Protein AF-A0A5S4T6W6-F1 (afdb_monomer_lite)

InterPro domains:
  IPR001585 Transaldolase/Fructose-6-phosphate aldolase [PF00923] (1-126)
  IPR001585 Transaldolase/Fructose-6-phosphate aldolase [PTHR10683] (1-105)
  IPR013785 Aldolase-type TIM barrel [G3DSA:3.20.20.70] (1-130)

pLDDT: mean 96.09, std 6.03, range [54.19, 98.88]

Sequence (133 aa):
IKKLSADNVRLNVTAVYTIEQVKEITEAVTEGVPTYVSVFAGRIADTGVDPLPLMKEAVKVTHSKDGVKLLWASCRELFNVIQADEIGADIITCPADVVKKVNTNLGRDINELSVDTVKGFAKDIQSSGLSIL

Radius of gyration: 20.77 Å; chains: 1; bounding box: 45×26×68 Å

Secondary structure (DSSP, 8-state):
-HHHHHTT--EEEEEE-SHHHHHHHHHHSPTT--EEEEE-HHHHHTTT--SHHHHHHHHHHHHTSTTEEEEE-S--SHHHHHHHHHTT-SEE---HHHHHHHHHHTT--HHHHHHHHHHHHHHHHHHHT----

Organism: Streptococcus pyogenes (NCBI:txid1314)

Foldseek 3Di:
DLVCQVVLHAEEADPAAALVVLLVVLVSHDAQRAYEDEYQQVVNVVVVDRCLVRVLSSQVNQVVGHNGFYEHENDDALVVVVSCVVSVHPYYDDDPVSVVCVVPPVPDDPVVVVVVVVVVVVVVVVVVPDDDD

Structure (mmCIF, N/CA/C/O backbone):
data_AF-A0A5S4T6W6-F1
#
_entry.id   AF-A0A5S4T6W6-F1
#
loop_
_atom_site.group_PDB
_atom_site.id
_atom_site.type_symbol
_atom_site.label_atom_id
_atom_site.label_alt_id
_atom_site.label_comp_id
_atom_site.label_asym_id
_atom_site.label_entity_id
_atom_site.label_seq_id
_atom_site.pdbx_PDB_ins_code
_atom_site.Cartn_x
_atom_site.Cartn_y
_atom_site.Cartn_z
_atom_site.occupancy
_atom_site.B_iso_or_equiv
_atom_site.auth_seq_id
_atom_site.auth_comp_id
_atom_site.auth_asym_id
_atom_site.auth_atom_id
_atom_site.pdbx_PDB_model_num
ATOM 1 N N . ILE A 1 1 ? -17.779 1.777 11.234 1.00 96.62 1 ILE A N 1
ATOM 2 C CA . ILE A 1 1 ? -16.807 0.741 11.659 1.00 96.62 1 ILE A CA 1
ATOM 3 C C . ILE A 1 1 ? -17.318 0.036 12.913 1.00 96.62 1 ILE A C 1
ATOM 5 O O . ILE A 1 1 ? -17.878 -1.035 12.742 1.00 96.62 1 ILE A O 1
ATOM 9 N N . LYS A 1 2 ? -17.294 0.669 14.102 1.00 97.88 2 LYS A N 1
ATOM 10 C CA . LYS A 1 2 ? -17.741 0.080 15.390 1.00 97.88 2 LYS A CA 1
ATOM 11 C C . LYS A 1 2 ? -19.037 -0.739 15.320 1.00 97.88 2 LYS A C 1
ATOM 13 O O . LYS A 1 2 ? -19.022 -1.912 15.652 1.00 97.88 2 LYS A O 1
ATOM 18 N N . LYS A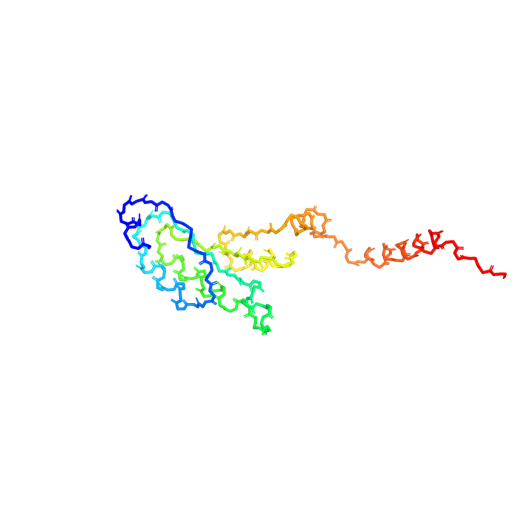 1 3 ? -20.136 -0.145 14.828 1.00 98.38 3 LYS A N 1
ATOM 19 C CA . LYS A 1 3 ? -21.440 -0.829 14.715 1.00 98.38 3 LYS A CA 1
ATOM 20 C C . LYS A 1 3 ? -21.363 -2.108 13.870 1.00 98.38 3 LYS A C 1
ATOM 22 O O . LYS A 1 3 ? -21.682 -3.176 14.359 1.00 98.38 3 LYS A O 1
ATOM 27 N N . LEU A 1 4 ? -20.876 -1.997 12.632 1.00 98.44 4 LEU A N 1
ATOM 28 C CA . LEU A 1 4 ? -20.771 -3.144 11.723 1.00 98.44 4 LEU A CA 1
ATOM 29 C C . LEU A 1 4 ? -19.824 -4.227 12.261 1.00 98.44 4 LEU A C 1
ATOM 31 O O . LEU A 1 4 ? -20.108 -5.409 12.121 1.00 98.44 4 LEU A O 1
ATOM 35 N N . SER A 1 5 ? -18.720 -3.829 12.899 1.00 97.88 5 SER A N 1
ATOM 36 C CA . SER A 1 5 ? -17.796 -4.779 13.519 1.00 97.88 5 SER A CA 1
ATOM 37 C C . SER A 1 5 ? -18.427 -5.492 14.717 1.00 97.88 5 SER A C 1
ATOM 39 O O . SER A 1 5 ? -18.240 -6.692 14.859 1.00 97.88 5 SER A O 1
ATOM 41 N N . ALA A 1 6 ? -19.195 -4.789 15.555 1.00 98.00 6 ALA A N 1
ATOM 42 C CA . ALA A 1 6 ? -19.935 -5.395 16.663 1.00 98.00 6 ALA A CA 1
ATOM 43 C C . ALA A 1 6 ? -21.017 -6.374 16.174 1.00 98.00 6 ALA A C 1
ATOM 45 O O . ALA A 1 6 ? -21.267 -7.380 16.830 1.00 98.00 6 ALA A O 1
ATOM 46 N N . ASP A 1 7 ? -21.576 -6.128 14.986 1.00 98.38 7 ASP A N 1
ATOM 47 C CA . ASP A 1 7 ? -22.494 -7.035 14.284 1.00 98.38 7 ASP A CA 1
ATOM 48 C C . ASP A 1 7 ? -21.755 -8.190 13.555 1.00 98.38 7 ASP A C 1
ATOM 50 O O . ASP A 1 7 ? -22.352 -8.911 12.756 1.00 98.38 7 ASP A O 1
ATOM 54 N N . ASN A 1 8 ? -20.451 -8.373 13.810 1.00 97.56 8 ASN A N 1
ATOM 55 C CA . ASN A 1 8 ? -19.576 -9.399 13.227 1.00 97.56 8 ASN A CA 1
ATOM 56 C C . ASN A 1 8 ? -19.491 -9.370 11.684 1.00 97.56 8 ASN A C 1
ATOM 58 O O . ASN A 1 8 ? -19.250 -10.388 11.029 1.00 97.56 8 ASN A O 1
ATOM 62 N N . VAL A 1 9 ? -19.688 -8.196 11.079 1.00 98.44 9 VAL A N 1
ATOM 63 C CA . VAL A 1 9 ? -19.556 -7.997 9.632 1.00 98.44 9 VAL A CA 1
ATOM 64 C C . VAL A 1 9 ? -18.081 -7.827 9.270 1.00 98.44 9 VAL A C 1
ATOM 66 O O . VAL A 1 9 ? -17.397 -6.978 9.837 1.00 98.44 9 VAL A O 1
ATOM 69 N N . ARG A 1 10 ? -17.598 -8.580 8.273 1.00 98.25 10 ARG A N 1
ATOM 70 C CA . ARG A 1 10 ? -16.252 -8.400 7.700 1.00 98.25 10 ARG A CA 1
ATOM 71 C C . ARG A 1 10 ? -16.124 -7.029 7.038 1.00 98.25 10 ARG A C 1
ATOM 73 O O . ARG A 1 10 ? -16.956 -6.669 6.205 1.00 98.25 10 ARG A O 1
ATOM 80 N N . LEU A 1 11 ? -15.053 -6.299 7.345 1.00 98.62 11 LEU A N 1
ATOM 81 C CA . LEU A 1 11 ? -14.855 -4.930 6.866 1.00 98.62 11 LEU A CA 1
ATOM 82 C C . LEU A 1 11 ? -13.654 -4.797 5.926 1.00 98.62 11 LEU A C 1
ATOM 84 O O . LEU A 1 11 ? -12.632 -5.464 6.067 1.00 98.62 11 LEU A O 1
ATOM 88 N N . ASN A 1 12 ? -13.768 -3.866 4.983 1.00 98.62 12 ASN A N 1
ATOM 89 C CA . ASN A 1 12 ? -12.634 -3.280 4.283 1.00 98.62 12 ASN A CA 1
ATOM 90 C C . ASN A 1 12 ? -12.757 -1.758 4.393 1.00 98.62 12 ASN A C 1
ATOM 92 O O . ASN A 1 12 ? -13.636 -1.160 3.769 1.00 98.62 12 ASN A O 1
ATOM 96 N N . VAL A 1 13 ? -11.919 -1.143 5.223 1.00 98.62 13 VAL A N 1
ATOM 97 C CA . VAL A 1 13 ? -11.910 0.306 5.428 1.00 98.62 13 VAL A CA 1
ATOM 98 C C . VAL A 1 13 ? -10.910 0.921 4.457 1.00 98.62 13 VAL A C 1
ATOM 100 O O . VAL A 1 13 ? -9.731 0.588 4.483 1.00 98.62 13 VAL A O 1
ATOM 103 N N . THR A 1 14 ? -11.396 1.788 3.570 1.00 98.25 14 THR A N 1
ATOM 104 C CA . THR A 1 14 ? -10.646 2.326 2.425 1.00 98.25 14 THR A CA 1
ATOM 105 C C . THR A 1 14 ? -10.412 3.831 2.537 1.00 98.25 14 THR A C 1
ATOM 107 O O . THR A 1 14 ? -10.900 4.461 3.471 1.00 98.25 14 THR A O 1
ATOM 110 N N . ALA A 1 15 ? -9.676 4.402 1.577 1.00 97.94 15 ALA A N 1
ATOM 111 C CA . ALA A 1 15 ? -9.285 5.812 1.545 1.00 97.94 15 ALA A CA 1
ATOM 112 C C . ALA A 1 15 ? -8.544 6.264 2.821 1.00 97.94 15 ALA A C 1
ATOM 114 O O . ALA A 1 15 ? -8.806 7.343 3.352 1.00 97.94 15 ALA A O 1
ATOM 115 N N . VAL A 1 16 ? -7.620 5.425 3.301 1.00 98.75 16 VAL A N 1
ATOM 116 C CA . VAL A 1 16 ? -6.768 5.697 4.466 1.00 98.75 16 VAL A CA 1
ATOM 117 C C . VAL A 1 16 ? -5.426 6.262 3.998 1.00 98.75 16 VAL A C 1
ATOM 119 O O . VAL A 1 16 ? -4.821 5.724 3.066 1.00 98.75 16 VAL A O 1
ATOM 122 N N . TYR A 1 17 ? -4.968 7.341 4.634 1.00 98.56 17 TYR A N 1
ATOM 123 C CA . TYR A 1 17 ? -3.775 8.097 4.233 1.00 98.56 17 TYR A CA 1
ATOM 124 C C . TYR A 1 17 ? -2.819 8.417 5.386 1.00 98.56 17 TYR A C 1
ATOM 126 O O . TYR A 1 17 ? -1.640 8.626 5.120 1.00 98.56 17 TYR A O 1
ATOM 134 N N . THR A 1 18 ? -3.291 8.475 6.637 1.00 98.62 18 THR A N 1
ATOM 135 C CA . THR A 1 18 ? -2.449 8.815 7.799 1.00 98.62 18 THR A CA 1
ATOM 136 C C . THR A 1 18 ? -2.372 7.674 8.802 1.00 98.62 18 THR A C 1
ATOM 138 O O . THR A 1 18 ? -3.245 6.804 8.851 1.00 98.62 18 THR A O 1
ATOM 141 N N . ILE A 1 19 ? -1.327 7.677 9.628 1.00 98.62 19 ILE A N 1
ATOM 142 C CA . ILE A 1 19 ? -1.166 6.658 10.664 1.00 98.62 19 ILE A CA 1
ATOM 143 C C . ILE A 1 19 ? -2.188 6.818 11.796 1.00 98.62 19 ILE A C 1
ATOM 145 O O . ILE A 1 19 ? -2.622 5.828 12.378 1.00 98.62 19 ILE A O 1
ATOM 149 N N . GLU A 1 20 ? -2.637 8.043 12.069 1.00 98.75 20 GLU A N 1
ATOM 150 C CA . GLU A 1 20 ? -3.709 8.333 13.024 1.00 98.75 20 GLU A CA 1
ATOM 151 C C . GLU A 1 20 ? -5.012 7.664 12.583 1.00 98.75 20 GLU A C 1
ATOM 153 O O . GLU A 1 20 ? -5.651 6.991 13.385 1.00 98.75 20 GLU A O 1
ATOM 158 N N . GLN A 1 21 ? -5.353 7.739 11.290 1.00 98.81 21 GLN A N 1
ATOM 159 C CA . GLN A 1 21 ? -6.513 7.027 10.754 1.00 98.81 21 GLN A CA 1
ATOM 160 C C . GLN A 1 21 ? -6.369 5.513 10.930 1.00 98.81 21 GLN A C 1
ATOM 162 O O . GLN A 1 21 ? -7.328 4.856 11.323 1.00 98.81 21 GLN A O 1
ATOM 167 N N . VAL A 1 22 ? -5.184 4.944 10.673 1.00 98.88 22 VAL A N 1
ATOM 168 C CA . VAL A 1 22 ? -4.940 3.506 10.891 1.00 98.88 22 VAL A CA 1
ATOM 169 C C . VAL A 1 22 ? -5.167 3.137 12.361 1.00 98.88 22 VAL A C 1
ATOM 171 O O . VAL A 1 22 ? -5.877 2.171 12.627 1.00 98.88 22 VAL A O 1
ATOM 174 N N . LYS A 1 23 ? -4.634 3.921 13.309 1.00 98.88 23 LYS A N 1
ATOM 175 C CA . LYS A 1 23 ? -4.825 3.716 14.757 1.00 98.88 23 LYS A CA 1
ATOM 176 C C . LYS A 1 23 ? -6.302 3.776 15.142 1.00 98.88 23 LYS A C 1
ATOM 178 O O . LYS A 1 23 ? -6.814 2.819 15.716 1.00 98.88 23 LYS A O 1
ATOM 183 N N . GLU A 1 24 ? -7.010 4.831 14.743 1.00 98.81 24 GLU A N 1
ATOM 184 C CA . GLU A 1 24 ? -8.441 5.003 15.023 1.00 98.81 24 GLU A CA 1
ATOM 185 C C . GLU A 1 24 ? -9.296 3.871 14.436 1.00 98.81 24 GLU A C 1
ATOM 187 O O . GLU A 1 24 ? -10.241 3.395 15.073 1.00 98.81 24 GLU A O 1
ATOM 192 N N . ILE A 1 25 ? -8.972 3.416 13.221 1.00 98.75 25 ILE A N 1
ATOM 193 C CA . ILE A 1 25 ? -9.666 2.305 12.565 1.00 98.75 25 ILE A CA 1
ATOM 194 C C . ILE A 1 25 ? -9.417 1.007 13.326 1.00 98.75 25 ILE A C 1
ATOM 196 O O . ILE A 1 25 ? -10.386 0.326 13.665 1.00 98.75 25 ILE A O 1
ATOM 200 N N . THR A 1 26 ? -8.156 0.674 13.616 1.00 98.62 26 THR A N 1
ATOM 201 C CA . THR A 1 26 ? -7.800 -0.526 14.377 1.00 98.62 26 THR A CA 1
ATOM 202 C C . THR A 1 26 ? -8.485 -0.510 15.739 1.00 98.62 26 THR A C 1
ATOM 204 O O . THR A 1 26 ? -9.135 -1.484 16.110 1.00 98.62 26 THR A O 1
ATOM 207 N N . GLU A 1 27 ? -8.448 0.599 16.477 1.00 98.44 27 GLU A N 1
ATOM 208 C CA . GLU A 1 27 ? -9.135 0.740 17.766 1.00 98.44 27 GLU A CA 1
ATOM 209 C C . GLU A 1 27 ? -10.655 0.546 17.654 1.00 98.44 27 GLU A C 1
ATOM 211 O O . GLU A 1 27 ? -11.262 -0.084 18.520 1.00 98.44 27 GLU A O 1
ATOM 216 N N . ALA A 1 28 ? -11.273 1.029 16.574 1.00 98.38 28 ALA A N 1
ATOM 217 C CA . ALA A 1 28 ? -12.710 0.932 16.338 1.00 98.38 28 ALA A CA 1
ATOM 218 C C . ALA A 1 28 ? -13.214 -0.470 15.945 1.00 98.38 28 ALA A C 1
ATOM 220 O O . ALA A 1 28 ? -14.431 -0.683 15.947 1.00 98.38 28 ALA A O 1
ATOM 221 N N . VAL A 1 29 ? -12.329 -1.395 15.570 1.00 98.56 29 VAL A N 1
ATOM 222 C CA . VAL A 1 29 ? -12.685 -2.779 15.221 1.00 98.56 29 VAL A CA 1
ATOM 223 C C . VAL A 1 29 ? -12.813 -3.626 16.489 1.00 98.56 29 VAL A C 1
ATOM 225 O O . VAL A 1 29 ? -11.978 -3.554 17.393 1.00 98.56 29 VAL A O 1
ATOM 228 N N . THR A 1 30 ? -13.870 -4.432 16.553 1.00 98.38 30 THR A N 1
ATOM 229 C CA . THR A 1 30 ? -14.052 -5.467 17.576 1.00 98.38 30 THR A CA 1
ATOM 230 C C . THR A 1 30 ? -13.016 -6.570 17.363 1.00 98.38 30 THR A C 1
ATOM 232 O O . THR A 1 30 ? -12.877 -7.067 16.247 1.00 98.38 30 THR A O 1
ATOM 235 N N . GLU A 1 31 ? -12.300 -6.944 18.425 1.00 97.81 31 GLU A N 1
ATOM 236 C CA . GLU A 1 31 ? -11.253 -7.977 18.404 1.00 97.81 31 GLU A CA 1
ATOM 237 C C . GLU A 1 31 ? -11.724 -9.258 17.693 1.00 97.81 31 GLU A C 1
ATOM 239 O O . GLU A 1 31 ? -12.833 -9.739 17.936 1.00 97.81 31 GLU A O 1
ATOM 244 N N . GLY A 1 32 ? -10.893 -9.803 16.804 1.00 97.69 32 GLY A N 1
ATOM 245 C CA . GLY A 1 32 ? -11.162 -11.042 16.071 1.00 97.69 32 GLY A CA 1
ATOM 246 C C . GLY A 1 32 ? -12.060 -10.895 14.838 1.00 97.69 32 GLY A C 1
ATOM 247 O O . GLY A 1 32 ? -12.158 -11.840 14.053 1.00 97.69 32 GLY A O 1
ATOM 248 N N . VAL A 1 33 ? -12.687 -9.735 14.609 1.00 98.38 33 VAL A N 1
ATOM 249 C CA . VAL A 1 33 ? -13.538 -9.516 13.429 1.00 98.38 33 VAL A CA 1
ATOM 250 C C . VAL A 1 33 ? -12.673 -9.231 12.199 1.00 98.38 33 VAL A C 1
ATOM 252 O O . VAL A 1 33 ? -11.965 -8.219 12.178 1.00 98.38 33 VAL A O 1
ATOM 255 N N . PRO A 1 34 ? -12.746 -10.055 11.133 1.00 98.56 34 PRO A N 1
ATOM 256 C CA . PRO A 1 34 ? -11.899 -9.883 9.959 1.00 98.56 34 PRO A CA 1
ATOM 257 C C . PRO A 1 34 ? -12.057 -8.496 9.328 1.00 98.56 34 PRO A C 1
ATOM 259 O O . PRO A 1 34 ? -13.125 -8.150 8.815 1.00 98.56 34 PRO A O 1
ATOM 262 N N . THR A 1 35 ? -10.982 -7.712 9.331 1.00 98.75 35 THR A N 1
ATOM 263 C CA . THR A 1 35 ? -10.973 -6.342 8.817 1.00 98.75 35 THR A CA 1
ATOM 264 C C . THR A 1 35 ? -9.692 -6.049 8.049 1.00 98.75 35 THR A C 1
ATOM 266 O O . THR A 1 35 ? -8.594 -6.298 8.535 1.00 98.75 35 THR A O 1
ATOM 269 N N . TYR A 1 36 ? -9.829 -5.464 6.861 1.00 98.81 36 TYR A N 1
ATOM 270 C CA . TYR A 1 36 ? -8.710 -4.867 6.136 1.00 98.81 36 TYR A CA 1
ATOM 271 C C . TYR A 1 36 ? -8.678 -3.357 6.333 1.00 98.81 36 TYR A C 1
ATOM 273 O O . TYR A 1 36 ? -9.706 -2.690 6.181 1.00 98.81 36 TYR A O 1
ATOM 281 N N . VAL A 1 37 ? -7.491 -2.825 6.609 1.00 98.81 37 VAL A N 1
ATOM 282 C CA . VAL A 1 37 ? -7.209 -1.388 6.578 1.00 98.81 37 VAL A CA 1
ATOM 283 C C . VAL A 1 37 ? -6.450 -1.087 5.289 1.00 98.81 37 VAL A C 1
ATOM 285 O O . VAL A 1 37 ? -5.281 -1.438 5.152 1.00 98.81 37 VAL A O 1
ATOM 288 N N . SER A 1 38 ? -7.133 -0.481 4.318 1.00 98.81 38 SER A N 1
ATOM 289 C CA . SER A 1 38 ? -6.601 -0.208 2.980 1.00 98.81 38 SER A CA 1
ATOM 290 C C . SER A 1 38 ? -5.950 1.174 2.906 1.00 98.81 38 SER A C 1
ATOM 292 O O . SER A 1 38 ? -6.638 2.180 2.700 1.00 98.81 38 SER A O 1
ATOM 294 N N . VAL A 1 39 ? -4.622 1.219 3.031 1.00 98.88 39 VAL A N 1
ATOM 295 C CA . VAL A 1 39 ? -3.828 2.459 2.975 1.00 98.88 39 VAL A CA 1
ATOM 296 C C . VAL A 1 39 ? -3.388 2.749 1.543 1.00 98.88 39 VAL A C 1
ATOM 298 O O . VAL A 1 39 ? -2.821 1.893 0.864 1.00 98.88 39 VAL A O 1
ATOM 301 N N . PHE A 1 40 ? -3.646 3.966 1.061 1.00 98.69 40 PHE A N 1
ATOM 302 C CA . PHE A 1 40 ? -3.415 4.364 -0.331 1.00 98.69 40 PHE A CA 1
ATOM 303 C C . PHE A 1 40 ? -1.972 4.849 -0.526 1.00 98.69 40 PHE A C 1
ATOM 305 O O . PHE A 1 40 ? -1.733 6.002 -0.882 1.00 98.69 40 PHE A O 1
ATOM 312 N N . ALA A 1 41 ? -1.008 3.950 -0.315 1.00 98.38 41 ALA A N 1
ATOM 313 C CA . ALA A 1 41 ? 0.426 4.245 -0.343 1.00 98.38 41 ALA A CA 1
ATOM 314 C C . ALA A 1 41 ? 0.877 4.950 -1.631 1.00 98.38 41 ALA A C 1
ATOM 316 O O . ALA A 1 41 ? 1.624 5.921 -1.570 1.00 98.38 41 ALA A O 1
ATOM 317 N N . GLY A 1 42 ? 0.371 4.533 -2.796 1.00 97.50 42 GLY A N 1
ATOM 318 C CA . GLY A 1 42 ? 0.719 5.210 -4.048 1.00 97.50 42 GLY A CA 1
ATOM 319 C C . GLY A 1 42 ? 0.185 6.637 -4.145 1.00 97.50 42 GLY A C 1
ATOM 320 O O . GLY A 1 42 ? 0.872 7.487 -4.687 1.00 97.50 42 GLY A O 1
ATOM 321 N N . ARG A 1 43 ? -0.993 6.943 -3.580 1.00 98.12 43 ARG A N 1
ATOM 322 C CA . ARG A 1 43 ? -1.477 8.335 -3.536 1.00 98.12 43 ARG A CA 1
ATOM 323 C C . ARG A 1 43 ? -0.698 9.193 -2.548 1.00 98.12 43 ARG A C 1
ATOM 325 O O . ARG A 1 43 ? -0.584 10.388 -2.773 1.00 98.12 43 ARG A O 1
ATOM 332 N N . ILE A 1 44 ? -0.176 8.602 -1.474 1.00 98.19 44 ILE A N 1
ATOM 333 C CA . ILE A 1 44 ? 0.763 9.286 -0.578 1.00 98.19 44 ILE A CA 1
ATOM 334 C C . ILE A 1 44 ? 2.041 9.614 -1.366 1.00 98.19 44 ILE A C 1
ATOM 336 O O . ILE A 1 44 ? 2.453 10.771 -1.396 1.00 98.19 44 ILE A O 1
ATOM 340 N N . ALA A 1 45 ? 2.591 8.642 -2.100 1.00 97.75 45 ALA A N 1
ATOM 341 C CA . ALA A 1 45 ? 3.757 8.845 -2.963 1.00 97.75 45 ALA A CA 1
ATOM 342 C C . ALA A 1 45 ? 3.533 9.905 -4.056 1.00 97.75 45 ALA A C 1
ATOM 344 O O . ALA A 1 45 ? 4.426 10.711 -4.306 1.00 97.75 45 ALA A O 1
ATOM 345 N N . ASP A 1 46 ? 2.333 9.980 -4.645 1.00 97.69 46 ASP A N 1
ATOM 346 C CA . ASP A 1 46 ? 1.980 11.009 -5.637 1.00 97.69 46 ASP A CA 1
ATOM 347 C C . ASP A 1 46 ? 2.104 12.448 -5.077 1.00 97.69 46 ASP A C 1
ATOM 349 O O . ASP A 1 46 ? 2.195 13.402 -5.847 1.00 97.69 46 ASP A O 1
ATOM 353 N N . THR A 1 47 ? 2.127 12.625 -3.748 1.00 98.00 47 THR A N 1
ATOM 354 C CA . THR A 1 47 ? 2.362 13.929 -3.093 1.00 98.00 47 THR A CA 1
ATOM 355 C C . THR A 1 47 ? 3.842 14.261 -2.876 1.00 98.00 47 THR A C 1
ATOM 357 O O . THR A 1 47 ? 4.161 15.342 -2.386 1.00 98.00 47 THR A O 1
ATOM 360 N N . GLY A 1 48 ? 4.753 13.349 -3.228 1.00 97.31 48 GLY A N 1
ATOM 361 C CA . GLY A 1 48 ? 6.194 13.467 -2.983 1.00 97.31 48 GLY A CA 1
ATOM 362 C C . GLY A 1 48 ? 6.648 12.979 -1.601 1.00 97.31 48 GLY A C 1
ATOM 363 O O . GLY A 1 48 ? 7.823 13.107 -1.268 1.00 97.31 48 GLY A O 1
ATOM 364 N N . VAL A 1 49 ? 5.742 12.418 -0.796 1.00 97.81 49 VAL A N 1
ATOM 365 C CA . VAL A 1 49 ? 6.050 11.825 0.513 1.00 97.81 49 VAL A CA 1
ATOM 366 C C . VAL A 1 49 ? 6.382 10.345 0.344 1.00 97.81 49 VAL A C 1
ATOM 368 O O . VAL A 1 49 ? 5.609 9.611 -0.265 1.00 97.81 49 VAL A O 1
ATOM 371 N N . ASP A 1 50 ? 7.493 9.881 0.924 1.00 97.69 50 ASP A N 1
ATOM 372 C CA . ASP A 1 50 ? 7.796 8.446 0.992 1.00 97.69 50 ASP A CA 1
ATOM 373 C C . ASP A 1 50 ? 6.743 7.724 1.862 1.00 97.69 50 ASP A C 1
ATOM 375 O O . ASP A 1 50 ? 6.642 8.015 3.059 1.00 97.69 50 ASP A O 1
ATOM 379 N N . PRO A 1 51 ? 5.948 6.788 1.306 1.00 98.00 51 PRO A N 1
ATOM 380 C CA . PRO A 1 51 ? 4.933 6.081 2.076 1.00 98.00 51 PRO A CA 1
ATOM 381 C C . PRO A 1 51 ? 5.520 5.000 2.994 1.00 98.00 51 PRO A C 1
ATOM 383 O O . PRO A 1 51 ? 4.822 4.553 3.904 1.00 98.00 51 PRO A O 1
ATOM 386 N N . LEU A 1 52 ? 6.763 4.544 2.785 1.00 98.38 52 LEU A N 1
ATOM 387 C CA . LEU A 1 52 ? 7.313 3.385 3.495 1.00 98.38 52 LEU A CA 1
ATOM 388 C C . LEU A 1 52 ? 7.360 3.540 5.022 1.00 98.38 52 LEU A C 1
ATOM 390 O O . LEU A 1 52 ? 6.972 2.585 5.699 1.00 98.38 52 LEU A O 1
ATOM 394 N N . PRO A 1 53 ? 7.799 4.674 5.607 1.00 98.56 53 PRO A N 1
ATOM 395 C CA . PRO A 1 53 ? 7.780 4.852 7.057 1.00 98.56 53 PRO A CA 1
ATOM 396 C C . PRO A 1 53 ? 6.375 4.693 7.646 1.00 98.56 53 PRO A C 1
ATOM 398 O O . PRO A 1 53 ? 6.197 3.964 8.623 1.00 98.56 53 PRO A O 1
ATOM 401 N N . LEU A 1 54 ? 5.372 5.297 7.000 1.00 98.56 54 LEU A N 1
ATOM 402 C CA . LEU A 1 54 ? 3.972 5.189 7.402 1.00 98.56 54 LEU A CA 1
ATOM 403 C C . LEU A 1 54 ? 3.464 3.755 7.262 1.00 98.56 54 LEU A C 1
ATOM 405 O O . LEU A 1 54 ? 2.844 3.238 8.185 1.00 98.56 54 LEU A O 1
ATOM 409 N N . MET A 1 55 ? 3.744 3.095 6.137 1.00 98.75 55 MET A N 1
ATOM 410 C CA . MET A 1 55 ? 3.298 1.722 5.894 1.00 98.75 55 MET A CA 1
ATOM 411 C C . MET A 1 55 ? 3.926 0.736 6.888 1.00 98.75 55 MET A C 1
ATOM 413 O O . MET A 1 55 ? 3.227 -0.138 7.395 1.00 98.75 55 MET A O 1
ATOM 417 N N . LYS A 1 56 ? 5.206 0.909 7.248 1.00 98.75 56 LYS A N 1
ATOM 418 C CA . LYS A 1 56 ? 5.879 0.112 8.291 1.00 98.75 56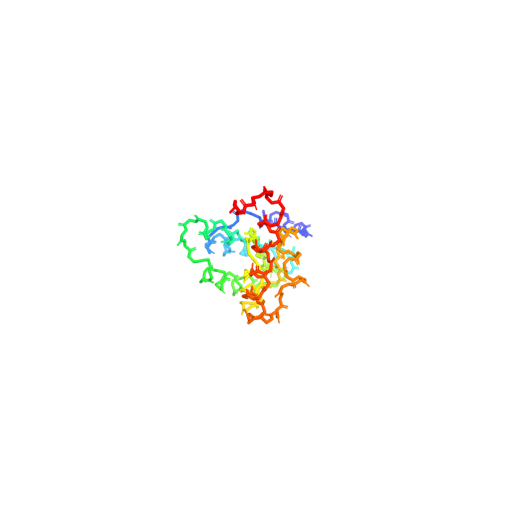 LYS A CA 1
ATOM 419 C C . LYS A 1 56 ? 5.229 0.281 9.663 1.00 98.75 56 LYS A C 1
ATOM 421 O O . LYS A 1 56 ? 5.113 -0.691 10.408 1.00 98.75 56 LYS A O 1
ATOM 426 N N . GLU A 1 57 ? 4.826 1.498 10.027 1.00 98.81 57 GLU A N 1
ATOM 427 C CA . GLU A 1 57 ? 4.082 1.721 11.271 1.00 98.81 57 GLU A CA 1
ATOM 428 C C . GLU A 1 57 ? 2.666 1.142 11.179 1.00 98.81 57 GLU A C 1
ATOM 430 O O . GLU A 1 57 ? 2.204 0.508 12.124 1.00 98.81 57 GLU A O 1
ATOM 435 N N . ALA A 1 58 ? 2.011 1.274 10.024 1.00 98.88 58 ALA A N 1
ATOM 436 C CA . ALA A 1 58 ? 0.678 0.737 9.792 1.00 98.88 58 ALA A CA 1
ATOM 437 C C . ALA A 1 58 ? 0.637 -0.787 9.964 1.00 98.88 58 ALA A C 1
ATOM 439 O O . ALA A 1 58 ? -0.278 -1.269 10.622 1.00 98.88 58 ALA A O 1
ATOM 440 N N . VAL A 1 59 ? 1.649 -1.525 9.482 1.00 98.81 59 VAL A N 1
ATOM 441 C CA . VAL A 1 59 ? 1.788 -2.976 9.729 1.00 98.81 59 VAL 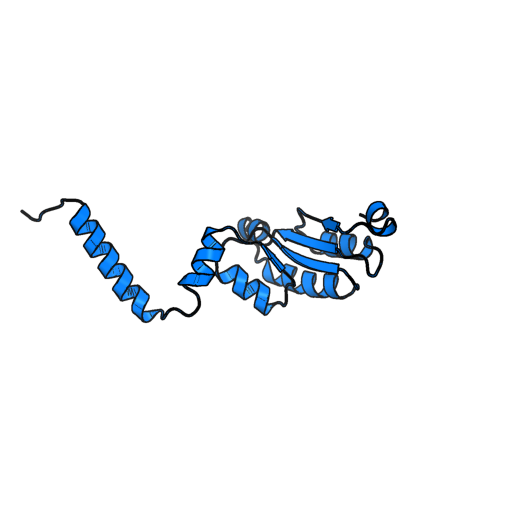A CA 1
ATOM 442 C C . VAL A 1 59 ? 1.746 -3.259 11.230 1.00 98.81 59 VAL A C 1
ATOM 444 O O . VAL A 1 59 ? 0.870 -3.989 11.693 1.00 98.81 59 VAL A O 1
ATOM 447 N N . LYS A 1 60 ? 2.618 -2.601 12.010 1.00 98.81 60 LYS A N 1
ATOM 448 C CA . LYS A 1 60 ? 2.694 -2.777 13.472 1.00 98.81 60 LYS A CA 1
ATOM 449 C C . LYS A 1 60 ? 1.363 -2.486 14.164 1.00 98.81 60 LYS A C 1
ATOM 451 O O . LYS A 1 60 ? 0.964 -3.241 15.043 1.00 98.81 60 LYS A O 1
ATOM 456 N N . VAL A 1 61 ? 0.691 -1.401 13.775 1.00 98.81 61 VAL A N 1
ATOM 457 C CA . VAL A 1 61 ? -0.601 -1.007 14.352 1.00 98.81 61 VAL A CA 1
ATOM 458 C C . VAL A 1 61 ? -1.691 -2.007 13.984 1.00 98.81 61 VAL A C 1
ATOM 460 O O . VAL A 1 61 ? -2.479 -2.385 14.837 1.00 98.81 61 VAL A O 1
ATOM 463 N N . THR A 1 62 ? -1.763 -2.464 12.734 1.00 98.75 62 THR A N 1
ATOM 464 C CA . THR A 1 62 ? -2.783 -3.445 12.337 1.00 98.75 62 THR A CA 1
ATOM 465 C C . THR A 1 62 ? -2.565 -4.802 12.997 1.00 98.75 62 THR A C 1
ATOM 467 O O . THR A 1 62 ? -3.522 -5.398 13.472 1.00 98.75 62 THR A O 1
ATOM 470 N N . HIS A 1 63 ? -1.314 -5.257 13.114 1.00 98.56 63 HIS A N 1
ATOM 471 C CA . HIS A 1 63 ? -0.974 -6.543 13.731 1.00 98.56 63 HIS A CA 1
ATOM 472 C C . HIS A 1 63 ? -1.070 -6.538 15.258 1.00 98.56 63 HIS A C 1
ATOM 474 O O . HIS A 1 63 ? -0.964 -7.596 15.870 1.00 98.56 63 HIS A O 1
ATOM 480 N N . SER A 1 64 ? -1.297 -5.384 15.894 1.00 98.50 64 SER A N 1
ATOM 481 C CA . SER A 1 64 ? -1.537 -5.318 17.339 1.00 98.50 64 SER A CA 1
ATOM 482 C C . SER A 1 64 ? -2.962 -5.715 17.741 1.00 98.50 64 SER A C 1
ATOM 484 O O . SER A 1 64 ? -3.285 -5.641 18.926 1.00 98.50 64 SER A O 1
ATOM 486 N N . LYS A 1 65 ? -3.831 -6.043 16.777 1.00 98.44 65 LYS A N 1
ATOM 487 C CA . LYS A 1 65 ? -5.217 -6.449 17.009 1.00 98.44 65 LYS A CA 1
ATOM 488 C C . LYS A 1 65 ? -5.573 -7.651 16.144 1.00 98.44 65 LYS A C 1
ATOM 490 O O . LYS A 1 65 ? -5.478 -7.597 14.915 1.00 98.44 65 LYS A O 1
ATOM 495 N N . ASP A 1 66 ? -6.060 -8.708 16.777 1.00 98.19 66 ASP A N 1
ATOM 496 C CA . ASP A 1 66 ? -6.445 -9.929 16.091 1.00 98.19 66 ASP A CA 1
ATOM 497 C C . ASP A 1 66 ? -7.584 -9.660 15.102 1.00 98.19 66 ASP A C 1
ATOM 499 O O . ASP A 1 66 ? -8.562 -8.962 15.385 1.00 98.19 66 ASP A O 1
ATOM 503 N N . GLY A 1 67 ? -7.460 -10.234 13.906 1.00 97.69 67 GLY A N 1
ATOM 504 C CA . GLY A 1 67 ? -8.431 -10.075 12.821 1.00 97.69 67 GLY A CA 1
ATOM 505 C C . GLY A 1 67 ? -8.231 -8.827 11.956 1.00 97.69 67 GLY A C 1
ATOM 506 O O . GLY A 1 67 ? -8.830 -8.758 10.880 1.00 97.69 67 GLY A O 1
ATOM 507 N N . VAL A 1 68 ? -7.367 -7.886 12.351 1.00 98.75 68 VAL A N 1
ATOM 508 C CA . VAL A 1 68 ? -7.042 -6.697 11.552 1.00 98.75 68 VAL A CA 1
ATOM 509 C C . VAL A 1 68 ? -5.789 -6.947 10.713 1.00 98.75 68 VAL A C 1
ATOM 511 O O . VAL A 1 68 ? -4.782 -7.454 11.195 1.00 98.75 68 VAL A O 1
ATOM 514 N N . LYS A 1 69 ? -5.859 -6.609 9.424 1.00 98.81 69 LYS A N 1
ATOM 515 C CA . LYS A 1 69 ? -4.780 -6.812 8.449 1.00 98.81 69 LYS A CA 1
ATOM 516 C C . LYS A 1 69 ? -4.531 -5.554 7.632 1.00 98.81 69 LYS A C 1
ATOM 518 O O . LYS A 1 69 ? -5.485 -4.860 7.258 1.00 98.81 69 LYS A O 1
ATOM 523 N N . LEU A 1 70 ? -3.272 -5.286 7.303 1.00 98.88 70 LEU A N 1
ATOM 524 C CA . LEU A 1 70 ? -2.914 -4.187 6.416 1.00 98.88 70 LEU A CA 1
ATOM 525 C C . LEU A 1 70 ? -3.117 -4.592 4.955 1.00 98.88 70 LEU A C 1
ATOM 527 O O . LEU A 1 70 ? -2.647 -5.637 4.508 1.00 98.88 70 LEU A O 1
ATOM 531 N N . LEU A 1 71 ? -3.773 -3.724 4.189 1.00 98.81 71 LEU A N 1
ATOM 532 C CA . LEU A 1 71 ? -3.879 -3.844 2.741 1.00 98.81 71 LEU A CA 1
ATOM 533 C C . LEU A 1 71 ? -3.178 -2.648 2.085 1.00 98.81 71 LEU A C 1
ATOM 535 O O . LEU A 1 71 ? -3.617 -1.503 2.200 1.00 98.81 71 LEU A O 1
ATOM 539 N N . TRP A 1 72 ? -2.090 -2.913 1.363 1.00 98.75 72 TRP A N 1
ATOM 540 C CA . TRP A 1 72 ? -1.432 -1.930 0.508 1.00 98.75 72 TRP A CA 1
ATOM 541 C C . TRP A 1 72 ? -2.302 -1.655 -0.720 1.00 98.75 72 TRP A C 1
ATOM 543 O O . TRP A 1 72 ? -2.457 -2.498 -1.610 1.00 98.75 72 TRP A O 1
ATOM 553 N N . ALA A 1 73 ? -2.880 -0.459 -0.781 1.00 98.38 73 ALA A N 1
ATOM 554 C CA . ALA A 1 73 ? -3.719 -0.012 -1.881 1.00 98.38 73 ALA A CA 1
ATOM 555 C C . ALA A 1 73 ? -3.007 1.014 -2.769 1.00 98.38 73 ALA A C 1
ATOM 557 O O . ALA A 1 73 ? -1.987 1.605 -2.412 1.00 98.38 73 ALA A O 1
ATOM 558 N N . SER A 1 74 ? -3.587 1.254 -3.948 1.00 97.44 74 SER A N 1
ATOM 559 C CA . SER A 1 74 ? -3.067 2.217 -4.923 1.00 97.44 74 SER A CA 1
ATOM 560 C C . SER A 1 74 ? -1.638 1.904 -5.400 1.00 97.44 74 SER A C 1
ATOM 562 O O . SER A 1 74 ? -0.844 2.820 -5.582 1.00 97.44 74 SER A O 1
ATOM 564 N N . CYS A 1 75 ? -1.301 0.629 -5.616 1.00 97.69 75 CYS A N 1
ATOM 565 C CA . CYS A 1 75 ? -0.016 0.226 -6.196 1.00 97.69 75 CYS A CA 1
ATOM 566 C C . CYS A 1 75 ? 0.233 0.912 -7.557 1.00 97.69 75 CYS A C 1
ATOM 568 O O . CYS A 1 75 ? -0.674 0.972 -8.395 1.00 97.69 75 CYS A O 1
ATOM 570 N N . ARG A 1 76 ? 1.444 1.447 -7.761 1.00 97.00 76 ARG A N 1
ATOM 571 C CA . ARG A 1 76 ? 1.849 2.166 -8.982 1.00 97.00 76 ARG A CA 1
ATOM 572 C C . ARG A 1 76 ? 2.827 1.360 -9.825 1.00 97.00 76 ARG A C 1
ATOM 574 O O . ARG A 1 76 ? 2.749 1.375 -11.050 1.00 97.00 76 ARG A O 1
ATOM 581 N N . GLU A 1 77 ? 3.728 0.643 -9.168 1.00 97.19 77 GLU A N 1
ATOM 582 C CA . GLU A 1 77 ? 4.867 -0.002 -9.808 1.00 97.19 77 GLU A CA 1
ATOM 583 C C . GLU A 1 77 ? 5.086 -1.411 -9.265 1.00 97.19 77 GLU A C 1
ATOM 585 O O . GLU A 1 77 ? 4.719 -1.721 -8.133 1.00 97.19 77 GLU A O 1
ATOM 590 N N . LEU A 1 78 ? 5.765 -2.252 -10.055 1.00 97.62 78 LEU A N 1
ATOM 591 C CA . LEU A 1 78 ? 6.201 -3.585 -9.619 1.00 97.62 78 LEU A CA 1
ATOM 592 C C . LEU A 1 78 ? 6.971 -3.500 -8.301 1.00 97.62 78 LEU A C 1
ATOM 594 O O . LEU A 1 78 ? 6.743 -4.308 -7.408 1.00 97.62 78 LEU A O 1
ATOM 598 N N . PHE A 1 79 ? 7.837 -2.497 -8.152 1.00 97.56 79 PHE A N 1
ATOM 599 C CA . PHE A 1 79 ? 8.660 -2.363 -6.957 1.00 97.56 79 PHE A CA 1
ATOM 600 C C . PHE A 1 79 ? 7.838 -2.129 -5.678 1.00 97.56 79 PHE A C 1
ATOM 602 O O . PHE A 1 79 ? 8.271 -2.532 -4.603 1.00 97.56 79 PHE A O 1
ATOM 609 N N . ASN A 1 80 ? 6.609 -1.599 -5.772 1.00 98.00 80 ASN A N 1
ATOM 610 C CA . ASN A 1 80 ? 5.725 -1.502 -4.606 1.00 98.00 80 ASN A CA 1
ATOM 611 C C . ASN A 1 80 ? 5.293 -2.878 -4.075 1.00 98.00 80 ASN A C 1
ATOM 613 O O . ASN A 1 80 ? 4.979 -2.996 -2.896 1.00 98.00 80 ASN A O 1
ATOM 617 N N . VAL A 1 81 ? 5.271 -3.914 -4.920 1.00 98.19 81 VAL A N 1
ATOM 618 C CA . VAL A 1 81 ? 5.002 -5.297 -4.491 1.00 98.19 81 VAL A CA 1
ATOM 619 C C . VAL A 1 81 ? 6.136 -5.807 -3.610 1.00 98.19 81 VAL A C 1
ATOM 621 O O . VAL A 1 81 ? 5.872 -6.387 -2.565 1.00 98.19 81 VAL A O 1
ATOM 624 N N . ILE A 1 82 ? 7.383 -5.522 -3.994 1.00 98.00 82 ILE A N 1
ATOM 625 C CA . ILE A 1 82 ? 8.573 -5.874 -3.208 1.00 98.00 82 ILE A CA 1
ATOM 626 C C . ILE A 1 82 ? 8.570 -5.117 -1.883 1.00 98.00 82 ILE A C 1
ATOM 628 O O . ILE A 1 82 ? 8.698 -5.717 -0.827 1.00 98.00 82 ILE A O 1
ATOM 632 N N . GLN A 1 83 ? 8.312 -3.811 -1.928 1.00 98.38 83 GLN A N 1
ATOM 633 C CA . GLN A 1 83 ? 8.183 -2.979 -0.734 1.00 98.38 83 GLN A CA 1
ATOM 634 C C . GLN A 1 83 ? 7.098 -3.475 0.227 1.00 98.38 83 GLN A C 1
ATOM 636 O O . GLN A 1 83 ? 7.306 -3.458 1.435 1.00 98.38 83 GLN A O 1
ATOM 641 N N . ALA A 1 84 ? 5.939 -3.896 -0.287 1.00 98.44 84 ALA A N 1
ATOM 642 C CA . ALA A 1 84 ? 4.862 -4.439 0.534 1.00 98.44 84 ALA A CA 1
ATOM 643 C C . ALA A 1 84 ? 5.261 -5.763 1.206 1.00 98.44 84 ALA A C 1
ATOM 645 O O . ALA A 1 84 ? 4.965 -5.946 2.386 1.00 98.44 84 ALA A O 1
ATOM 646 N N . ASP A 1 85 ? 5.958 -6.643 0.482 1.00 98.12 85 ASP A N 1
ATOM 647 C CA . ASP A 1 85 ? 6.496 -7.903 1.009 1.00 98.12 85 ASP A CA 1
ATOM 648 C C . ASP A 1 85 ? 7.561 -7.658 2.093 1.00 98.12 85 ASP A C 1
ATOM 650 O O . ASP A 1 85 ? 7.444 -8.163 3.207 1.00 98.12 85 ASP A O 1
ATOM 654 N N . GLU A 1 86 ? 8.532 -6.778 1.827 1.00 98.31 86 GLU A N 1
ATOM 655 C CA . GLU A 1 86 ? 9.630 -6.438 2.746 1.00 98.31 86 GLU A CA 1
ATOM 656 C C . GLU A 1 86 ? 9.154 -5.898 4.100 1.00 98.31 86 GLU A C 1
ATOM 658 O O . GLU A 1 86 ? 9.812 -6.102 5.123 1.00 98.31 86 GLU A O 1
ATOM 663 N N . ILE A 1 87 ? 8.032 -5.174 4.121 1.00 98.44 87 ILE A N 1
ATOM 664 C CA . ILE A 1 87 ? 7.468 -4.631 5.362 1.00 98.44 87 ILE A CA 1
ATOM 665 C C . ILE A 1 87 ? 6.482 -5.584 6.041 1.00 98.44 87 ILE A C 1
ATOM 667 O O . ILE A 1 87 ? 6.043 -5.280 7.148 1.00 98.44 87 ILE A O 1
ATOM 671 N N . GLY A 1 88 ? 6.122 -6.698 5.401 1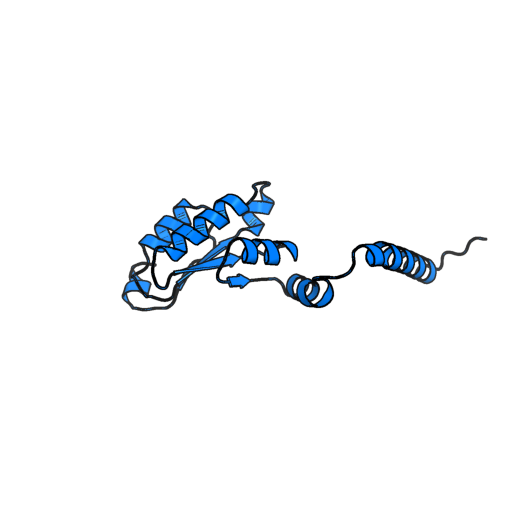.00 98.44 88 GLY A N 1
ATOM 672 C CA . GLY A 1 88 ? 5.144 -7.654 5.916 1.00 98.44 88 GLY A CA 1
ATOM 673 C C . GLY A 1 88 ? 3.690 -7.184 5.809 1.00 98.44 88 GLY A C 1
ATOM 674 O O . GLY A 1 88 ? 2.889 -7.479 6.694 1.00 98.44 88 GLY A O 1
ATOM 675 N N . ALA A 1 89 ? 3.329 -6.437 4.759 1.00 98.62 89 ALA A N 1
ATOM 676 C CA . ALA A 1 89 ? 1.926 -6.130 4.489 1.00 98.62 89 ALA A CA 1
ATOM 677 C C . ALA A 1 89 ? 1.155 -7.419 4.150 1.00 98.62 89 ALA A C 1
ATOM 679 O O . ALA A 1 89 ? 1.610 -8.223 3.340 1.00 98.62 89 ALA A O 1
ATOM 680 N N . ASP A 1 90 ? -0.035 -7.613 4.727 1.00 98.69 90 ASP A N 1
ATOM 681 C CA . ASP A 1 90 ? -0.784 -8.865 4.551 1.00 98.69 90 ASP A CA 1
ATOM 682 C C . ASP A 1 90 ? -1.303 -9.065 3.122 1.00 98.69 90 ASP A C 1
ATOM 684 O O . ASP A 1 90 ? -1.457 -10.195 2.654 1.00 98.69 90 ASP A O 1
ATOM 688 N N . ILE A 1 91 ? -1.670 -7.965 2.458 1.00 98.25 91 ILE A N 1
ATOM 689 C CA . ILE A 1 91 ? -2.238 -7.953 1.109 1.00 98.25 91 ILE A CA 1
ATOM 690 C C . ILE A 1 91 ? -1.726 -6.722 0.364 1.00 98.25 91 ILE A C 1
ATOM 692 O O . ILE A 1 91 ? -1.687 -5.627 0.919 1.00 98.25 91 ILE A O 1
ATOM 696 N N . ILE A 1 92 ? -1.444 -6.867 -0.931 1.00 98.44 92 ILE A N 1
ATOM 697 C CA . ILE A 1 92 ? -1.329 -5.747 -1.868 1.00 98.44 92 ILE A CA 1
ATOM 698 C C . ILE A 1 92 ? -2.324 -5.921 -3.016 1.00 98.44 92 ILE A C 1
ATOM 700 O O . ILE A 1 92 ? -2.434 -6.996 -3.602 1.00 98.44 92 ILE A O 1
ATOM 704 N N . THR A 1 93 ? -3.054 -4.857 -3.357 1.00 98.12 93 THR A N 1
ATOM 705 C CA . THR A 1 93 ? -3.897 -4.826 -4.561 1.00 98.12 93 THR A CA 1
ATOM 706 C C . THR A 1 93 ? -3.208 -4.041 -5.670 1.00 98.12 93 THR A C 1
ATOM 708 O O . THR A 1 93 ? -2.803 -2.891 -5.482 1.00 98.12 93 THR A O 1
ATOM 711 N N . CYS A 1 94 ? -3.100 -4.656 -6.846 1.00 98.06 94 CYS A N 1
ATOM 712 C CA . CYS A 1 94 ? -2.347 -4.126 -7.977 1.00 98.06 94 CYS A CA 1
ATOM 713 C C . CYS A 1 94 ? -3.225 -3.984 -9.228 1.00 98.06 94 CYS A C 1
ATOM 715 O O . CYS A 1 94 ? -4.053 -4.859 -9.490 1.00 98.06 94 CYS A O 1
ATOM 717 N N . PRO A 1 95 ? -3.027 -2.932 -10.041 1.00 97.69 95 PRO A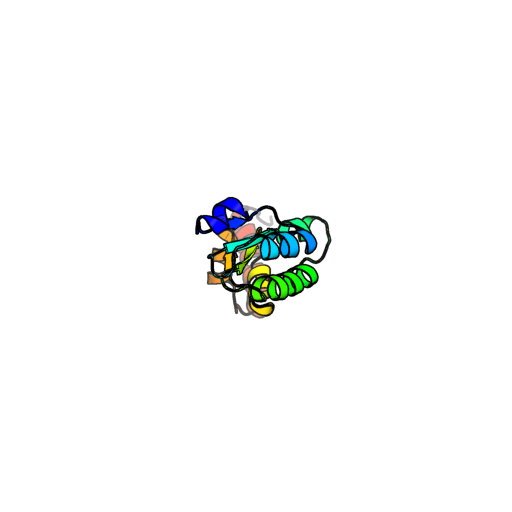 N 1
ATOM 718 C CA . PRO A 1 95 ? -3.530 -2.898 -11.410 1.00 97.69 95 PRO A CA 1
ATOM 719 C C . PRO A 1 95 ? -2.999 -4.075 -12.245 1.00 97.69 95 PRO A C 1
ATOM 721 O O . PRO A 1 95 ? -1.910 -4.597 -11.995 1.00 97.69 95 PRO A O 1
ATOM 724 N N . ALA A 1 96 ? -3.751 -4.481 -13.270 1.00 97.94 96 ALA A N 1
ATOM 725 C CA . ALA A 1 96 ? -3.413 -5.647 -14.090 1.00 97.94 96 ALA A CA 1
ATOM 726 C C . ALA A 1 96 ? -2.051 -5.525 -14.801 1.00 97.94 96 ALA A C 1
ATOM 728 O O . ALA A 1 96 ? -1.362 -6.529 -14.984 1.00 97.94 96 ALA A O 1
ATOM 729 N N . ASP A 1 97 ? -1.634 -4.313 -15.183 1.00 97.56 97 ASP A N 1
ATOM 730 C CA . ASP A 1 97 ? -0.331 -4.089 -15.814 1.00 97.56 97 ASP A CA 1
ATOM 731 C C . ASP A 1 97 ? 0.827 -4.319 -14.831 1.00 97.56 97 ASP A C 1
ATOM 733 O O . ASP A 1 97 ? 1.845 -4.891 -15.219 1.00 97.56 97 ASP A O 1
ATOM 737 N N . VAL A 1 98 ? 0.662 -3.945 -13.557 1.00 98.00 98 VAL A N 1
ATOM 738 C CA . VAL A 1 98 ? 1.642 -4.230 -12.503 1.00 98.00 98 VAL A CA 1
ATOM 739 C C . VAL A 1 98 ? 1.741 -5.733 -12.268 1.00 98.00 98 VAL A C 1
ATOM 741 O O . VAL A 1 98 ? 2.846 -6.267 -12.275 1.00 98.00 98 VAL A O 1
ATOM 744 N N . VAL A 1 99 ? 0.610 -6.439 -12.158 1.00 97.88 99 VAL A N 1
ATOM 745 C CA . VAL A 1 99 ? 0.600 -7.909 -12.012 1.00 97.88 99 VAL A CA 1
ATOM 746 C C . VAL A 1 99 ? 1.296 -8.583 -13.197 1.00 97.88 99 VAL A C 1
ATOM 748 O O . VAL A 1 99 ? 2.113 -9.484 -13.013 1.00 97.88 99 VAL A O 1
ATOM 751 N N . LYS A 1 100 ? 1.039 -8.112 -14.424 1.00 97.81 100 LYS A N 1
ATOM 752 C CA . LYS A 1 100 ? 1.734 -8.608 -15.616 1.00 97.81 100 LYS A CA 1
ATOM 753 C C . LYS A 1 100 ? 3.244 -8.392 -15.510 1.00 97.81 100 LYS A C 1
ATOM 755 O O . LYS A 1 100 ? 3.989 -9.333 -15.758 1.00 97.81 100 LYS A O 1
ATOM 760 N N . LYS A 1 101 ? 3.691 -7.192 -15.116 1.00 96.69 101 LYS A N 1
ATOM 761 C CA . LYS A 1 101 ? 5.118 -6.892 -14.919 1.00 96.69 101 LYS A CA 1
ATOM 762 C C . LYS A 1 101 ? 5.733 -7.810 -13.862 1.00 96.69 101 LYS A C 1
ATOM 764 O O . LYS A 1 101 ? 6.830 -8.297 -14.093 1.00 96.69 101 LYS A O 1
ATOM 769 N N . VAL A 1 102 ? 5.055 -8.074 -12.740 1.00 96.56 102 VAL A N 1
ATOM 770 C CA . VAL A 1 102 ? 5.542 -9.016 -11.711 1.00 96.56 102 VAL A CA 1
ATOM 771 C C . VAL A 1 102 ? 5.785 -10.393 -12.330 1.00 96.56 102 VAL A C 1
ATOM 773 O O . VAL A 1 102 ? 6.874 -10.937 -12.193 1.00 96.56 102 VAL A O 1
ATOM 776 N N . ASN A 1 103 ? 4.821 -10.910 -13.093 1.00 95.62 103 ASN A N 1
ATOM 777 C CA . ASN A 1 103 ? 4.918 -12.242 -13.695 1.00 95.62 103 ASN A CA 1
ATOM 778 C C . ASN A 1 103 ? 5.980 -12.359 -14.801 1.00 95.62 103 ASN A C 1
ATOM 780 O O . ASN A 1 103 ? 6.422 -13.468 -15.086 1.00 95.62 103 ASN A O 1
ATOM 784 N N . THR A 1 104 ? 6.356 -11.257 -15.460 1.00 93.88 104 THR A N 1
ATOM 785 C CA . THR A 1 104 ? 7.278 -11.298 -16.611 1.00 93.88 104 THR A CA 1
ATOM 786 C C . THR A 1 104 ? 8.656 -10.705 -16.346 1.00 93.88 104 THR A C 1
ATOM 788 O O . THR A 1 104 ? 9.598 -11.058 -17.048 1.00 93.88 104 THR A O 1
ATOM 791 N N . ASN A 1 105 ? 8.783 -9.771 -15.401 1.00 94.31 105 ASN A N 1
ATOM 792 C CA . ASN A 1 105 ? 10.005 -8.986 -15.207 1.00 94.31 105 ASN A CA 1
ATOM 793 C C . ASN A 1 105 ? 10.704 -9.272 -13.877 1.00 94.31 105 ASN A C 1
ATOM 795 O O . ASN A 1 105 ? 11.872 -8.912 -13.738 1.00 94.31 105 ASN A O 1
ATOM 799 N N . LEU A 1 106 ? 10.020 -9.863 -12.893 1.00 94.25 106 LEU A N 1
ATOM 800 C CA . LEU A 1 106 ? 10.638 -10.139 -11.601 1.00 94.25 106 LEU A CA 1
ATOM 801 C C . LEU A 1 106 ? 11.800 -11.130 -11.773 1.00 94.25 106 LEU A C 1
ATOM 803 O O . LEU A 1 106 ? 11.622 -12.208 -12.331 1.00 94.25 106 LEU A O 1
ATOM 807 N N . GLY A 1 107 ? 12.993 -10.748 -11.309 1.00 92.25 107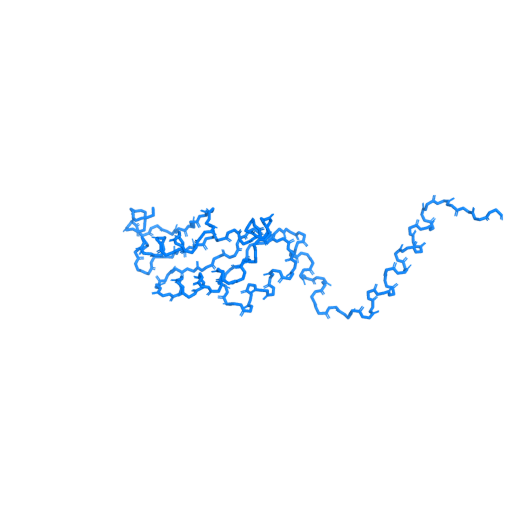 GLY A N 1
ATOM 808 C CA . GLY A 1 107 ? 14.204 -11.571 -11.415 1.00 92.25 107 GLY A CA 1
ATOM 809 C C . GLY A 1 107 ? 14.874 -11.587 -12.795 1.00 92.25 107 GLY A C 1
ATOM 810 O O . GLY A 1 107 ? 15.826 -12.338 -12.984 1.00 92.25 107 GLY A O 1
ATOM 811 N N . ARG A 1 108 ? 14.412 -10.776 -13.757 1.00 92.62 108 ARG A N 1
ATOM 812 C CA . ARG A 1 108 ? 15.060 -10.654 -15.071 1.00 92.62 108 ARG A CA 1
ATOM 813 C C . ARG A 1 108 ? 16.465 -10.058 -14.941 1.00 92.62 108 ARG A C 1
ATOM 815 O O . ARG A 1 108 ? 16.661 -9.107 -14.184 1.00 92.62 108 ARG A O 1
ATOM 822 N N . ASP A 1 109 ? 17.418 -10.578 -15.715 1.00 93.31 109 ASP A N 1
ATOM 823 C CA . ASP A 1 109 ? 18.783 -10.048 -15.750 1.00 93.31 109 ASP A CA 1
ATOM 824 C C . ASP A 1 109 ? 18.798 -8.631 -16.342 1.00 93.31 109 ASP A C 1
ATOM 826 O O . ASP A 1 109 ? 18.346 -8.379 -17.462 1.00 93.31 109 ASP A O 1
ATOM 830 N N . ILE A 1 110 ? 19.344 -7.689 -15.576 1.00 92.94 110 ILE A N 1
ATOM 831 C CA . ILE A 1 110 ? 19.466 -6.290 -15.983 1.00 92.94 110 ILE A CA 1
ATOM 832 C C . ILE A 1 110 ? 20.433 -6.104 -17.158 1.00 92.94 110 ILE A C 1
ATOM 834 O O . ILE A 1 110 ? 20.286 -5.146 -17.914 1.00 92.94 110 ILE A O 1
ATOM 838 N N . ASN A 1 111 ? 21.388 -7.017 -17.358 1.00 91.31 111 ASN A N 1
ATOM 839 C CA . ASN A 1 111 ? 22.331 -6.944 -18.474 1.00 91.31 111 ASN A CA 1
ATOM 840 C C . ASN A 1 111 ? 21.642 -7.219 -19.820 1.00 91.31 111 ASN A C 1
ATOM 842 O O . ASN A 1 111 ? 22.013 -6.636 -20.842 1.00 91.31 111 ASN A O 1
ATOM 846 N N . GLU A 1 112 ? 20.590 -8.041 -19.824 1.00 92.31 112 GLU A N 1
ATOM 847 C CA . GLU A 1 112 ? 19.785 -8.316 -21.018 1.00 92.31 112 GLU A CA 1
ATOM 848 C C . GLU A 1 112 ? 18.912 -7.119 -21.421 1.00 92.31 112 GLU A C 1
ATOM 850 O O . GLU A 1 112 ? 18.599 -6.951 -22.603 1.00 92.31 112 GLU A O 1
ATOM 855 N N . LEU A 1 113 ? 18.565 -6.235 -20.473 1.00 92.12 113 LEU A N 1
ATOM 856 C CA . LEU A 1 113 ? 17.727 -5.062 -20.745 1.00 92.12 113 LEU A CA 1
ATOM 857 C C . LEU A 1 113 ? 18.359 -4.130 -21.780 1.00 92.12 113 LEU A C 1
ATOM 859 O O . LEU A 1 113 ? 17.653 -3.627 -22.655 1.00 92.12 113 LEU A O 1
ATOM 863 N N . SER A 1 114 ? 19.678 -3.929 -21.722 1.00 92.50 114 SER A N 1
ATOM 864 C CA . SER A 1 114 ? 20.408 -3.114 -22.700 1.00 92.50 114 SER A CA 1
ATOM 865 C C . SER A 1 114 ? 20.281 -3.689 -24.110 1.00 92.50 114 SER A C 1
ATOM 867 O O . SER A 1 114 ? 19.967 -2.966 -25.057 1.00 92.50 114 SER A O 1
ATOM 869 N N . VAL A 1 115 ? 20.467 -5.005 -24.248 1.00 92.75 115 VAL A N 1
ATOM 870 C CA . VAL A 1 115 ? 20.371 -5.704 -25.535 1.00 92.75 115 VAL A CA 1
ATOM 871 C C . VAL A 1 115 ? 18.952 -5.615 -26.091 1.00 92.75 115 VAL A C 1
ATOM 873 O O . VAL A 1 115 ? 18.765 -5.291 -27.264 1.00 92.75 115 VAL A O 1
ATOM 876 N N . ASP A 1 116 ? 17.944 -5.860 -25.260 1.00 92.75 116 ASP A N 1
ATOM 877 C CA . ASP A 1 116 ? 16.550 -5.827 -25.697 1.00 92.75 116 ASP A CA 1
ATOM 878 C C . ASP A 1 116 ? 16.069 -4.414 -26.032 1.00 92.75 116 ASP A C 1
ATOM 880 O O . ASP A 1 116 ? 15.284 -4.241 -26.966 1.00 92.75 116 ASP A O 1
ATOM 884 N N . THR A 1 117 ? 16.607 -3.398 -25.358 1.00 93.25 117 THR A N 1
ATOM 885 C CA . THR A 1 117 ? 16.363 -1.989 -25.694 1.00 93.25 117 THR A CA 1
ATOM 886 C C . THR A 1 117 ? 16.909 -1.656 -27.082 1.00 93.25 117 THR A C 1
ATOM 888 O O . THR A 1 117 ? 16.182 -1.110 -27.911 1.00 93.25 117 THR A O 1
ATOM 891 N N . VAL A 1 118 ? 18.153 -2.046 -27.388 1.00 94.44 118 VAL A N 1
ATOM 892 C CA . VAL A 1 118 ? 18.754 -1.813 -28.715 1.00 94.44 118 VAL A CA 1
ATOM 893 C C . VAL A 1 118 ? 17.993 -2.561 -29.813 1.00 94.44 118 VAL A C 1
ATOM 895 O O . VAL A 1 118 ? 17.733 -1.993 -30.874 1.00 94.44 118 VAL A O 1
ATOM 898 N N . LYS A 1 119 ? 17.574 -3.808 -29.564 1.00 93.62 119 LYS A N 1
ATOM 899 C CA . LYS A 1 119 ? 16.706 -4.554 -30.493 1.00 93.62 119 LYS A CA 1
ATOM 900 C C . LYS A 1 119 ? 15.365 -3.847 -30.712 1.00 93.62 119 LYS A C 1
ATOM 902 O O . LYS A 1 119 ? 14.881 -3.815 -31.841 1.00 93.62 119 LYS A O 1
ATOM 907 N N . GLY A 1 120 ? 14.780 -3.281 -29.654 1.00 94.00 120 GLY A N 1
ATOM 908 C CA . GLY A 1 120 ? 13.570 -2.461 -29.719 1.00 94.00 120 GLY A CA 1
ATOM 909 C C . GLY A 1 120 ? 13.752 -1.254 -30.637 1.00 94.00 120 GLY A C 1
ATOM 910 O O . GLY A 1 120 ? 13.012 -1.118 -31.606 1.00 94.00 120 GLY A O 1
ATOM 911 N N . PHE A 1 121 ? 14.804 -0.460 -30.420 1.00 93.81 121 PHE A N 1
ATOM 912 C CA . PHE A 1 121 ? 15.129 0.675 -31.291 1.00 93.81 121 PHE A CA 1
ATOM 913 C C . PHE A 1 121 ? 15.328 0.258 -32.751 1.00 93.81 121 PHE A C 1
ATOM 915 O O . PHE A 1 121 ? 14.796 0.903 -33.651 1.00 93.81 121 PHE A O 1
ATOM 922 N N . ALA A 1 122 ? 16.050 -0.837 -33.006 1.00 91.56 122 ALA A N 1
ATOM 923 C CA . ALA A 1 122 ? 16.246 -1.343 -34.363 1.00 91.56 122 ALA A CA 1
ATOM 924 C C . ALA A 1 122 ? 14.914 -1.723 -35.037 1.00 91.56 122 ALA A C 1
ATOM 926 O O . ALA A 1 122 ? 14.704 -1.409 -36.210 1.00 91.56 122 ALA A O 1
ATOM 927 N N . LYS A 1 123 ? 13.998 -2.355 -34.293 1.00 93.00 123 LYS A N 1
ATOM 928 C CA . LYS A 1 123 ? 12.657 -2.710 -34.773 1.00 93.00 123 LYS A CA 1
ATOM 929 C C . LYS A 1 123 ? 11.812 -1.470 -35.073 1.00 93.00 123 LYS A C 1
ATOM 931 O O . LYS A 1 123 ? 11.169 -1.422 -36.122 1.00 93.00 123 LYS A O 1
ATOM 936 N N . ASP A 1 124 ? 11.843 -0.471 -34.196 1.00 92.31 124 ASP A N 1
ATOM 937 C CA . ASP A 1 124 ? 11.103 0.778 -34.383 1.00 92.31 124 ASP A CA 1
ATOM 938 C C . ASP A 1 124 ? 11.600 1.521 -35.633 1.00 92.31 124 ASP A C 1
ATOM 940 O O . ASP A 1 124 ? 10.789 1.902 -36.479 1.00 92.31 124 ASP A O 1
ATOM 944 N N . ILE A 1 125 ? 12.924 1.616 -35.827 1.00 90.25 125 ILE A N 1
ATOM 945 C CA . ILE A 1 125 ? 13.539 2.197 -37.033 1.00 90.25 125 ILE A CA 1
ATOM 946 C C . ILE A 1 125 ? 13.086 1.449 -38.290 1.00 90.25 125 ILE A C 1
ATOM 948 O O . ILE A 1 125 ? 12.616 2.082 -39.233 1.00 90.25 125 ILE A O 1
ATOM 952 N N . GLN A 1 126 ? 13.158 0.115 -38.304 1.00 88.25 126 GLN A N 1
ATOM 953 C CA . GLN A 1 126 ? 12.701 -0.685 -39.448 1.00 88.25 126 GLN A CA 1
ATOM 954 C C . GLN A 1 126 ? 11.216 -0.455 -39.761 1.00 88.25 126 GLN A C 1
ATOM 956 O O . GLN A 1 126 ? 10.837 -0.380 -40.928 1.00 88.25 126 GLN A O 1
ATOM 961 N N . SER A 1 127 ? 10.375 -0.305 -38.734 1.00 92.38 127 SER A N 1
ATOM 962 C CA . SER A 1 127 ? 8.939 -0.056 -38.904 1.00 92.38 127 SER A CA 1
ATOM 963 C C . SER A 1 127 ? 8.598 1.379 -39.328 1.00 92.38 127 SER A C 1
ATOM 965 O O . SER A 1 127 ? 7.522 1.611 -39.872 1.00 92.38 127 SER A O 1
ATOM 967 N N . SER A 1 128 ? 9.511 2.334 -39.118 1.00 89.19 128 SER A N 1
ATOM 968 C CA . SER A 1 128 ? 9.293 3.757 -39.415 1.00 89.19 128 SER A CA 1
ATOM 969 C C . SER A 1 128 ? 9.321 4.103 -40.909 1.00 89.19 128 SER A C 1
ATOM 971 O O . SER A 1 128 ? 8.866 5.177 -41.294 1.00 89.19 128 SER A O 1
ATOM 973 N N . GLY A 1 129 ? 9.868 3.221 -41.754 1.00 81.94 129 GLY A N 1
ATOM 974 C CA . GLY A 1 129 ? 10.035 3.478 -43.188 1.00 81.94 129 GLY A CA 1
ATOM 975 C C . GLY A 1 129 ? 11.122 4.506 -43.532 1.00 81.94 129 GLY A C 1
ATOM 976 O O . GLY A 1 129 ? 11.223 4.914 -44.687 1.00 81.94 129 GLY A O 1
ATOM 977 N N . LEU A 1 130 ? 11.940 4.930 -42.561 1.00 78.00 130 LEU A N 1
ATOM 978 C CA . LEU A 1 130 ? 13.080 5.817 -42.795 1.00 78.00 130 LEU A CA 1
ATOM 979 C C . LEU A 1 130 ? 14.201 5.059 -43.529 1.00 78.00 130 LEU A C 1
ATOM 981 O O . LEU A 1 130 ? 14.752 4.094 -43.001 1.00 78.00 130 LEU A O 1
ATOM 985 N N . SER A 1 131 ? 14.563 5.511 -44.733 1.00 71.56 131 SER A N 1
ATOM 986 C CA . SER A 1 131 ? 15.748 5.049 -45.470 1.00 71.56 131 SER A CA 1
ATOM 987 C C . SER A 1 131 ? 16.821 6.135 -45.480 1.00 71.56 131 SER A C 1
ATOM 989 O O . SER A 1 131 ? 16.516 7.301 -45.733 1.00 71.56 131 SER A O 1
ATOM 991 N N . ILE A 1 132 ? 18.079 5.759 -45.257 1.00 63.28 132 ILE A N 1
ATOM 992 C CA . ILE A 1 132 ? 19.210 6.642 -45.562 1.00 63.28 132 ILE A CA 1
ATOM 993 C C . ILE A 1 132 ? 19.373 6.624 -47.090 1.00 63.28 132 ILE A C 1
ATOM 995 O O . ILE A 1 132 ? 19.491 5.539 -47.660 1.00 63.28 132 ILE A O 1
ATOM 999 N N . LEU A 1 133 ? 19.264 7.805 -47.715 1.00 54.19 133 LEU A N 1
ATOM 1000 C CA . LEU A 1 133 ? 19.419 8.043 -49.160 1.00 54.19 133 LEU A CA 1
ATOM 1001 C C . LEU A 1 133 ? 20.758 7.528 -49.699 1.00 54.19 133 LEU A C 1
ATOM 1003 O O . LEU A 1 133 ? 21.779 7.726 -49.001 1.00 54.19 133 LEU A O 1
#